Protein AF-A0A965FB44-F1 (afdb_monomer)

pLDDT: mean 93.15, std 12.95, range [40.0, 98.75]

Structure (mmCIF, N/CA/C/O backbone):
data_AF-A0A965FB44-F1
#
_entry.id   AF-A0A965FB44-F1
#
loop_
_atom_site.group_PDB
_atom_site.id
_atom_site.type_symbol
_atom_site.label_atom_id
_atom_site.label_alt_id
_atom_site.label_comp_id
_atom_site.label_asym_id
_atom_site.label_entity_id
_atom_site.label_seq_id
_atom_site.pdbx_PDB_ins_code
_atom_site.Cartn_x
_atom_site.Cartn_y
_atom_site.Cartn_z
_atom_site.occupancy
_atom_site.B_iso_or_equiv
_atom_site.auth_seq_id
_atom_site.auth_comp_id
_atom_site.auth_asym_id
_atom_site.auth_atom_id
_atom_site.pdbx_PDB_model_num
ATOM 1 N N . MET A 1 1 ? 25.579 12.990 -13.580 1.00 40.00 1 MET A N 1
ATOM 2 C CA . MET A 1 1 ? 24.709 12.505 -14.671 1.00 40.00 1 MET A CA 1
ATOM 3 C C . MET A 1 1 ? 23.883 11.355 -14.109 1.00 40.00 1 MET A C 1
ATOM 5 O O . MET A 1 1 ? 24.352 10.227 -14.108 1.00 40.00 1 MET A O 1
ATOM 9 N N . ALA A 1 2 ? 22.746 11.655 -13.476 1.00 46.34 2 ALA A N 1
ATOM 10 C CA . ALA A 1 2 ? 21.869 10.622 -12.928 1.00 46.34 2 ALA A CA 1
ATOM 11 C C . ALA A 1 2 ? 21.095 9.979 -14.084 1.00 46.34 2 ALA A C 1
ATOM 13 O O . ALA A 1 2 ? 20.565 10.695 -14.932 1.00 46.34 2 ALA A O 1
ATOM 14 N N . LEU A 1 3 ? 21.067 8.648 -14.131 1.00 52.34 3 LEU A N 1
ATOM 15 C CA . LEU A 1 3 ? 20.208 7.902 -15.044 1.00 52.34 3 LEU A CA 1
ATOM 16 C C . LEU A 1 3 ? 18.758 8.279 -14.712 1.00 52.34 3 LEU A C 1
ATOM 18 O O . LEU A 1 3 ? 18.268 7.949 -13.634 1.00 52.34 3 LEU A O 1
ATOM 22 N N . GLN A 1 4 ? 18.095 9.014 -15.604 1.00 52.75 4 GLN A N 1
ATOM 23 C CA . GLN A 1 4 ? 16.658 9.269 -15.527 1.00 52.75 4 GLN A CA 1
ATOM 24 C C . GLN A 1 4 ? 15.932 7.955 -15.838 1.00 52.75 4 GLN A C 1
ATOM 26 O O . GLN A 1 4 ? 15.548 7.698 -16.974 1.00 52.75 4 GLN A O 1
ATOM 31 N N . GLY A 1 5 ? 15.817 7.083 -14.838 1.00 60.19 5 GLY A N 1
ATOM 32 C CA . GLY A 1 5 ? 14.842 6.000 -14.865 1.00 60.19 5 GLY A CA 1
ATOM 33 C C . GLY A 1 5 ? 13.459 6.598 -14.638 1.00 60.19 5 GLY A C 1
ATOM 34 O O . GLY A 1 5 ? 13.278 7.368 -13.694 1.00 60.19 5 GLY A O 1
ATOM 35 N N . GLU A 1 6 ? 12.504 6.288 -15.512 1.00 79.31 6 GLU A N 1
ATOM 36 C CA . GLU A 1 6 ? 11.114 6.708 -15.332 1.00 79.31 6 GLU A CA 1
ATOM 37 C C . GLU A 1 6 ? 10.590 6.181 -13.987 1.00 79.31 6 GLU A C 1
ATOM 39 O O . GLU A 1 6 ? 10.627 4.981 -13.711 1.00 79.31 6 GLU A O 1
ATOM 44 N N . THR A 1 7 ? 10.129 7.084 -13.122 1.00 81.94 7 THR A N 1
ATOM 45 C CA . THR A 1 7 ? 9.432 6.709 -11.890 1.00 81.94 7 THR A CA 1
ATOM 46 C C . THR A 1 7 ? 8.059 6.129 -12.234 1.00 81.94 7 THR A C 1
ATOM 48 O O . THR A 1 7 ? 7.410 6.669 -13.134 1.00 81.94 7 THR A O 1
ATOM 51 N N . PRO A 1 8 ? 7.568 5.109 -11.507 1.00 87.94 8 PRO A N 1
ATOM 52 C CA . PRO A 1 8 ? 6.241 4.551 -11.748 1.00 87.94 8 PRO A CA 1
ATOM 53 C C . PRO A 1 8 ? 5.144 5.622 -11.705 1.00 87.94 8 PRO A C 1
ATOM 55 O O . PRO A 1 8 ? 5.072 6.413 -10.761 1.00 87.94 8 PRO A O 1
ATOM 58 N N . SER A 1 9 ? 4.269 5.625 -12.709 1.00 92.94 9 SER A N 1
ATOM 59 C CA . SER A 1 9 ? 3.088 6.486 -12.780 1.00 92.94 9 SER A CA 1
ATOM 60 C C . SER A 1 9 ? 1.841 5.689 -12.419 1.00 92.94 9 SER A C 1
ATOM 62 O O . SER A 1 9 ? 1.493 4.722 -13.095 1.00 92.94 9 SER A O 1
ATOM 64 N N . TRP A 1 10 ? 1.124 6.108 -11.375 1.00 94.44 10 TRP A N 1
ATOM 65 C CA . TRP A 1 10 ? -0.045 5.372 -10.880 1.00 94.44 10 TRP A CA 1
ATOM 66 C C . TRP A 1 10 ? -1.146 5.178 -11.932 1.00 94.44 10 TRP A C 1
ATOM 68 O O . TRP A 1 10 ? -1.745 4.104 -12.016 1.00 94.44 10 TRP A O 1
ATOM 78 N N . GLU A 1 11 ? -1.393 6.191 -12.763 1.00 94.12 11 GLU A N 1
ATOM 79 C CA . GLU A 1 11 ? -2.445 6.130 -13.784 1.00 94.12 11 GLU A CA 1
ATOM 80 C C . GLU A 1 11 ? -2.118 5.157 -14.923 1.00 94.12 11 GLU A C 1
ATOM 82 O O . GLU A 1 11 ? -3.023 4.598 -15.544 1.00 94.12 11 GLU A O 1
ATOM 87 N N . LYS A 1 12 ? -0.830 4.909 -15.183 1.00 93.50 12 LYS A N 1
ATOM 88 C CA . LYS A 1 12 ? -0.371 4.010 -16.249 1.00 93.50 12 LYS A CA 1
ATOM 89 C C . LYS A 1 12 ? -0.050 2.618 -15.713 1.00 93.50 12 LYS A C 1
ATOM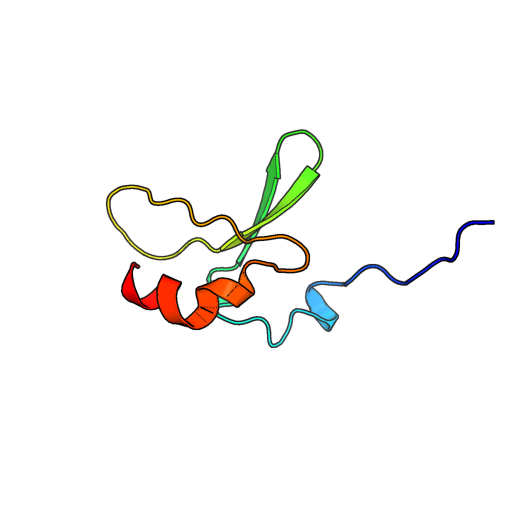 91 O O . LYS A 1 12 ? -0.627 1.634 -16.186 1.00 93.50 12 LYS A O 1
ATOM 96 N N . ASP A 1 13 ? 0.853 2.562 -14.741 1.00 94.56 13 ASP A N 1
ATOM 97 C CA . ASP A 1 13 ? 1.497 1.344 -14.245 1.00 94.56 13 ASP A CA 1
ATOM 98 C C . ASP A 1 13 ? 0.695 0.702 -13.100 1.00 94.56 13 ASP A C 1
ATOM 100 O O . ASP A 1 13 ? 0.801 -0.495 -12.853 1.00 94.56 13 ASP A O 1
ATOM 104 N N . GLY A 1 14 ? -0.160 1.477 -12.422 1.00 95.38 14 GLY A N 1
ATOM 105 C CA . GLY A 1 14 ? -1.001 1.020 -11.311 1.00 95.38 14 GLY A CA 1
ATOM 106 C C . GLY A 1 14 ? -2.389 0.514 -11.714 1.00 95.38 14 GLY A C 1
ATOM 107 O O . GLY A 1 14 ? -3.241 0.332 -10.843 1.00 95.38 14 GLY A O 1
ATOM 108 N N . ARG A 1 15 ? -2.676 0.332 -13.011 1.00 96.88 15 ARG A N 1
ATOM 109 C CA . ARG A 1 15 ? -4.018 -0.067 -13.489 1.00 96.88 15 ARG A CA 1
ATOM 110 C C . ARG A 1 15 ? -4.442 -1.447 -12.992 1.00 96.88 15 ARG A C 1
ATOM 112 O O . ARG A 1 15 ? -5.568 -1.589 -12.527 1.00 96.88 15 ARG A O 1
ATOM 119 N N . ASP A 1 16 ? -3.514 -2.396 -12.991 1.00 97.19 16 ASP A N 1
ATOM 120 C CA . ASP A 1 16 ? -3.749 -3.774 -12.542 1.00 97.19 16 ASP A CA 1
ATOM 121 C C . ASP A 1 16 ? -3.288 -4.000 -11.093 1.00 97.19 16 ASP A C 1
ATOM 123 O O . ASP A 1 16 ? -3.078 -5.133 -10.657 1.00 97.19 16 ASP A O 1
ATOM 127 N N . TRP A 1 17 ? -3.102 -2.920 -10.322 1.00 98.06 17 TRP A N 1
ATOM 128 C CA . TRP A 1 17 ? -2.674 -3.042 -8.933 1.00 98.06 17 TRP A CA 1
ATOM 129 C C . TRP A 1 17 ? -3.755 -3.764 -8.111 1.00 98.06 17 TRP A C 1
ATOM 131 O O . TRP A 1 17 ? -4.921 -3.358 -8.143 1.00 98.06 17 TRP A O 1
ATOM 141 N N . PRO A 1 18 ? -3.420 -4.821 -7.351 1.00 98.50 18 PRO A N 1
ATOM 142 C CA . PRO A 1 18 ? -4.418 -5.574 -6.598 1.00 98.50 18 PRO A CA 1
ATOM 143 C C . PRO A 1 18 ? -5.113 -4.677 -5.577 1.00 98.50 18 PRO A C 1
ATOM 145 O O . PRO A 1 18 ? -4.477 -3.806 -4.990 1.00 98.50 18 PRO A O 1
ATOM 148 N N . ASN A 1 19 ? -6.412 -4.883 -5.348 1.00 98.31 19 ASN A N 1
ATOM 149 C CA . ASN A 1 19 ? -7.230 -4.068 -4.440 1.00 98.31 19 ASN A CA 1
ATOM 150 C C . ASN A 1 19 ? -7.190 -2.555 -4.758 1.00 98.31 19 ASN A C 1
ATOM 152 O O . ASN A 1 19 ? -7.286 -1.722 -3.857 1.00 98.31 19 ASN A O 1
ATOM 156 N N . ARG A 1 20 ? -7.052 -2.170 -6.038 1.00 98.19 20 ARG A N 1
ATOM 157 C CA . ARG A 1 20 ? -6.907 -0.767 -6.480 1.00 98.19 20 ARG A CA 1
ATOM 158 C C . ARG A 1 20 ? -7.955 0.192 -5.909 1.00 98.19 20 ARG A C 1
ATOM 160 O O . ARG A 1 20 ? -7.647 1.343 -5.622 1.00 98.19 20 ARG A O 1
ATOM 167 N N . THR A 1 21 ? -9.195 -0.258 -5.732 1.00 98.00 21 THR A N 1
ATOM 168 C CA . THR A 1 21 ? -10.293 0.562 -5.185 1.00 98.00 21 THR A CA 1
ATOM 169 C C . THR A 1 21 ? -10.055 0.987 -3.731 1.00 98.00 21 THR A C 1
ATOM 171 O O . THR A 1 21 ? -10.542 2.041 -3.312 1.00 98.00 21 THR A O 1
ATOM 174 N N . ALA A 1 22 ? -9.258 0.220 -2.983 1.00 98.31 22 ALA A N 1
ATOM 175 C CA . ALA A 1 22 ? -8.819 0.532 -1.626 1.00 98.31 22 ALA A CA 1
ATOM 176 C C . ALA A 1 22 ? -7.604 1.478 -1.586 1.00 98.31 22 ALA A C 1
ATOM 178 O O . ALA A 1 22 ? -7.234 1.955 -0.514 1.00 98.31 22 ALA A O 1
ATOM 179 N N . SER A 1 23 ? -6.967 1.761 -2.728 1.00 98.38 23 SER A N 1
ATOM 180 C CA . SER A 1 23 ? -5.768 2.599 -2.787 1.00 98.38 23 SER A CA 1
ATOM 181 C C . SER A 1 23 ? -6.065 4.073 -2.535 1.00 98.38 23 SER A C 1
ATOM 183 O O . SER A 1 23 ? -7.001 4.640 -3.101 1.00 98.38 23 SER A O 1
ATOM 185 N N . ARG A 1 24 ? -5.231 4.712 -1.717 1.00 97.88 24 ARG A N 1
ATOM 186 C CA . ARG A 1 24 ? -5.224 6.156 -1.463 1.00 97.88 24 ARG A CA 1
ATOM 187 C C . ARG A 1 24 ? -3.786 6.669 -1.497 1.00 97.88 24 ARG A C 1
ATOM 189 O O . ARG A 1 24 ? -2.853 5.926 -1.198 1.00 97.88 24 ARG A O 1
ATOM 196 N N . PHE A 1 25 ? -3.640 7.937 -1.854 1.00 97.62 25 PHE A N 1
ATOM 197 C CA . PHE A 1 25 ? -2.390 8.681 -1.764 1.00 97.62 25 PHE A CA 1
ATOM 198 C C . PHE A 1 25 ? -2.516 9.684 -0.618 1.00 97.62 25 PHE A C 1
ATOM 200 O O . PHE A 1 25 ? -3.507 10.414 -0.564 1.00 97.62 25 PHE A O 1
ATOM 207 N N . VAL A 1 26 ? -1.581 9.651 0.332 1.00 97.94 26 VAL A N 1
ATOM 208 C CA . VAL A 1 26 ? -1.636 10.446 1.568 1.00 97.94 26 VAL A CA 1
ATOM 209 C C . VAL A 1 26 ? -0.317 11.180 1.774 1.00 97.94 26 VAL A C 1
ATOM 211 O O . VAL A 1 26 ? 0.743 10.561 1.825 1.00 97.94 26 VAL A O 1
ATOM 214 N N . GLU A 1 27 ? -0.397 12.495 1.960 1.00 98.25 27 GLU A N 1
ATOM 215 C CA . GLU A 1 27 ? 0.745 13.334 2.324 1.00 98.25 27 GLU A CA 1
ATOM 216 C C . GLU A 1 27 ? 1.055 13.198 3.820 1.00 98.25 27 GLU A C 1
ATOM 218 O O . GLU A 1 27 ? 0.229 13.538 4.672 1.00 98.25 27 GLU A O 1
ATOM 223 N N . ALA A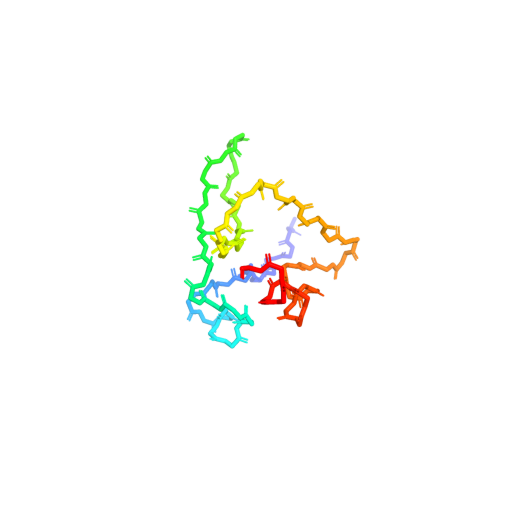 1 28 ? 2.250 12.713 4.155 1.00 97.81 28 ALA A N 1
ATOM 224 C CA . ALA A 1 28 ? 2.720 12.606 5.534 1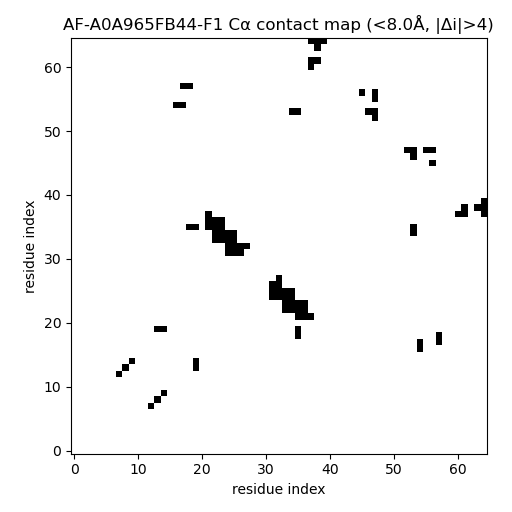.00 97.81 28 ALA A CA 1
ATOM 225 C C . ALA A 1 28 ? 4.251 12.671 5.599 1.00 97.81 28 ALA A C 1
ATOM 227 O O . ALA A 1 28 ? 4.951 11.962 4.877 1.00 97.81 28 ALA A O 1
ATOM 228 N N . GLY A 1 29 ? 4.785 13.525 6.479 1.00 97.44 29 GLY A N 1
ATOM 229 C CA . GLY A 1 29 ? 6.235 13.685 6.641 1.00 97.44 29 GLY A CA 1
ATOM 230 C C . GLY A 1 29 ? 6.949 14.238 5.400 1.00 97.44 29 GLY A C 1
ATOM 231 O O . GLY A 1 29 ? 8.119 13.935 5.194 1.00 97.44 29 GLY A O 1
ATOM 232 N N . GLY A 1 30 ? 6.250 15.015 4.562 1.00 97.75 30 GLY A N 1
ATOM 233 C CA . GLY A 1 30 ? 6.791 15.557 3.307 1.00 97.75 30 GLY A CA 1
ATOM 234 C C . GLY A 1 30 ? 6.891 14.537 2.166 1.00 97.75 30 GLY A C 1
ATOM 235 O O . GLY A 1 30 ? 7.582 14.796 1.185 1.00 97.75 30 GLY A O 1
ATOM 236 N N . LEU A 1 31 ? 6.234 13.382 2.304 1.00 96.56 31 LEU A N 1
ATOM 237 C CA . LEU A 1 31 ? 6.181 12.320 1.306 1.00 96.56 31 LEU A CA 1
ATOM 238 C C . LEU A 1 31 ? 4.727 12.009 0.939 1.00 96.56 31 LEU A C 1
ATOM 240 O O . LEU A 1 31 ? 3.857 11.989 1.811 1.00 96.56 31 LEU A O 1
ATOM 244 N N . ASN A 1 32 ? 4.510 11.663 -0.330 1.00 96.38 32 ASN A N 1
ATOM 245 C CA . ASN A 1 32 ? 3.237 11.156 -0.825 1.00 96.38 32 ASN A CA 1
ATOM 246 C C . ASN A 1 32 ? 3.221 9.620 -0.785 1.00 96.38 32 ASN A C 1
ATOM 248 O O . ASN A 1 32 ? 3.848 8.954 -1.614 1.00 96.38 32 ASN A O 1
ATOM 252 N N . TRP A 1 33 ? 2.520 9.051 0.191 1.00 97.12 33 TRP A N 1
ATOM 253 C CA . TRP A 1 33 ? 2.476 7.611 0.429 1.00 97.12 33 TRP A CA 1
ATOM 254 C C . TRP A 1 33 ? 1.332 6.944 -0.323 1.00 97.12 33 TRP A C 1
ATOM 256 O O . TRP A 1 33 ? 0.181 7.359 -0.204 1.00 97.12 33 TRP A O 1
ATOM 266 N N . HIS A 1 34 ? 1.623 5.833 -1.002 1.00 98.06 34 HIS A N 1
ATOM 267 C CA . HIS A 1 34 ? 0.590 4.901 -1.448 1.00 98.06 34 HIS A CA 1
ATOM 268 C C . HIS A 1 34 ? 0.209 3.957 -0.308 1.00 98.06 34 HIS A C 1
ATOM 270 O O . HIS A 1 34 ? 1.041 3.200 0.193 1.00 98.06 34 HIS A O 1
ATOM 276 N N . VAL A 1 35 ? -1.061 3.987 0.081 1.00 98.56 35 VAL A N 1
ATOM 277 C CA . VAL A 1 35 ? -1.629 3.125 1.122 1.00 98.56 35 VAL A CA 1
ATOM 278 C C . VAL A 1 35 ? -2.871 2.413 0.593 1.00 98.56 35 VAL A C 1
ATOM 280 O O . VAL A 1 35 ? -3.525 2.891 -0.335 1.00 98.56 35 VAL A O 1
ATOM 283 N N . GLN A 1 36 ? -3.219 1.270 1.183 1.00 98.75 36 GLN A N 1
ATOM 284 C CA . GLN A 1 36 ? -4.508 0.614 0.958 1.00 98.75 36 GLN A CA 1
ATOM 285 C C . GLN A 1 36 ? -5.288 0.563 2.265 1.00 98.75 36 GLN A C 1
ATOM 287 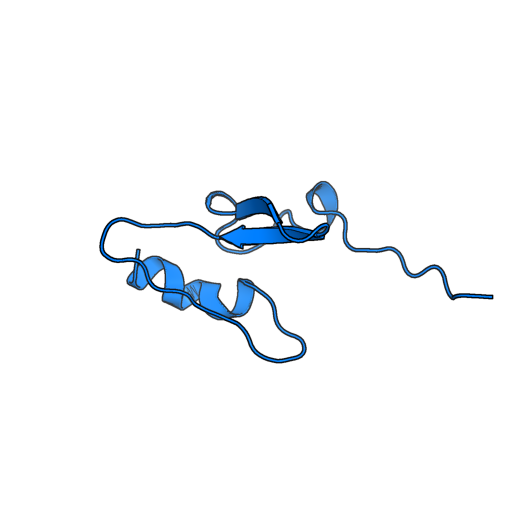O O . GLN A 1 36 ? -4.781 0.049 3.259 1.00 98.75 36 GLN A O 1
ATOM 292 N N . LEU A 1 37 ? -6.501 1.118 2.256 1.00 98.44 37 LEU A N 1
ATOM 293 C CA . LEU A 1 37 ? -7.413 1.122 3.398 1.00 98.44 37 LEU A CA 1
ATOM 294 C C . LEU A 1 37 ? -8.664 0.335 3.022 1.00 98.44 37 LEU A C 1
ATOM 296 O O . LEU A 1 37 ? -9.347 0.672 2.053 1.00 98.44 37 LEU A O 1
ATOM 300 N N . MET A 1 38 ? -8.964 -0.702 3.792 1.00 98.25 38 MET A N 1
ATOM 301 C CA . MET A 1 38 ? -10.140 -1.539 3.600 1.00 98.25 38 MET A CA 1
ATOM 302 C C . MET A 1 38 ? -10.631 -2.062 4.944 1.00 98.25 38 MET A C 1
ATOM 304 O O . MET A 1 38 ? -9.845 -2.191 5.881 1.00 98.25 38 MET A O 1
ATOM 308 N N . GLY A 1 39 ? -11.926 -2.355 5.001 1.00 97.44 39 GLY A N 1
ATOM 309 C CA . GLY A 1 39 ? -12.537 -3.001 6.148 1.00 97.44 39 GLY A CA 1
ATOM 310 C C . GLY A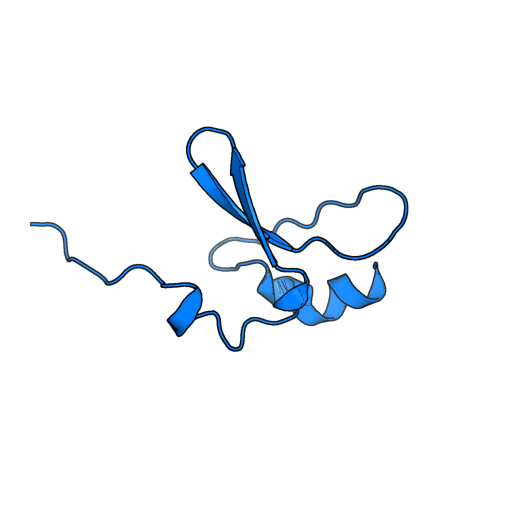 1 39 ? -13.060 -2.089 7.248 1.00 97.44 39 GLY A C 1
ATOM 311 O O . GLY A 1 39 ? -13.042 -0.860 7.123 1.00 97.44 39 GLY A O 1
ATOM 312 N N . GLN A 1 40 ? -13.575 -2.708 8.310 1.00 97.44 40 GLN A N 1
ATOM 313 C CA . GLN A 1 40 ? -14.149 -2.034 9.482 1.00 97.44 40 GLN A CA 1
ATOM 314 C C . GLN A 1 40 ? -13.802 -2.785 10.776 1.00 97.44 40 GLN A C 1
ATOM 316 O O . GLN A 1 40 ? -13.992 -3.992 10.871 1.00 97.44 40 GLN A O 1
ATOM 321 N N . GLY A 1 41 ? -13.349 -2.069 11.809 1.00 96.56 41 GLY A N 1
ATOM 322 C CA . GLY A 1 41 ? -13.000 -2.659 13.106 1.00 96.56 41 GLY A CA 1
ATOM 323 C C . GLY A 1 41 ? -11.781 -1.994 13.750 1.00 96.56 41 GLY A C 1
ATOM 324 O O . GLY A 1 41 ? -11.428 -0.869 13.381 1.00 96.56 41 GLY A O 1
ATOM 325 N N . PRO A 1 42 ? -11.135 -2.656 14.730 1.00 97.69 42 PRO A N 1
ATOM 326 C CA . PRO A 1 42 ? -9.861 -2.203 15.278 1.00 97.69 42 PRO A CA 1
ATOM 327 C C . PRO A 1 42 ? -8.792 -2.055 14.189 1.00 97.69 42 PRO A C 1
ATOM 329 O O . PRO A 1 42 ? -8.713 -2.861 13.266 1.00 97.69 42 PRO A O 1
ATOM 332 N N . CYS A 1 43 ? -7.943 -1.036 14.314 1.00 97.75 43 CYS A N 1
ATOM 333 C CA . CYS A 1 43 ? -6.893 -0.775 13.334 1.00 97.75 43 CYS A CA 1
ATOM 334 C C . CYS A 1 43 ? -5.804 -1.860 13.373 1.00 97.75 43 CYS A C 1
ATOM 336 O O . CYS A 1 43 ? -5.253 -2.156 14.435 1.00 97.75 43 CYS A O 1
ATOM 338 N N . LEU A 1 44 ? -5.452 -2.387 12.199 1.00 98.38 44 LEU A N 1
ATOM 339 C CA . LEU A 1 44 ? -4.317 -3.277 11.973 1.00 98.38 44 LEU A CA 1
ATOM 340 C C . LEU A 1 44 ? -3.430 -2.691 10.869 1.00 98.38 44 LEU A C 1
ATOM 342 O O . LEU A 1 44 ? -3.905 -2.392 9.776 1.00 98.38 44 LEU A O 1
ATOM 346 N N . LEU A 1 45 ? -2.132 -2.550 11.144 1.00 98.25 45 LEU A N 1
ATOM 347 C CA . LEU A 1 45 ? -1.153 -2.040 10.185 1.00 98.25 45 LEU A CA 1
ATOM 348 C C . LEU A 1 45 ? -0.335 -3.188 9.583 1.00 98.25 45 LEU A C 1
ATOM 350 O O . LEU A 1 45 ? 0.345 -3.913 10.307 1.00 98.25 45 LEU A O 1
ATOM 354 N N . LEU A 1 46 ? -0.356 -3.308 8.253 1.00 98.56 46 LEU A N 1
ATOM 355 C CA . LEU A 1 46 ? 0.454 -4.268 7.500 1.00 98.56 46 LEU A CA 1
ATOM 356 C C . LEU A 1 46 ? 1.595 -3.542 6.770 1.00 98.56 46 LEU A C 1
ATOM 358 O O . LEU A 1 46 ? 1.355 -2.773 5.840 1.00 98.56 46 LEU A O 1
ATOM 362 N N . LEU A 1 47 ? 2.843 -3.808 7.163 1.00 98.31 47 LEU A N 1
ATOM 363 C CA . LEU A 1 47 ? 4.047 -3.255 6.530 1.00 98.31 47 LEU A CA 1
ATOM 364 C C . LEU A 1 47 ? 4.7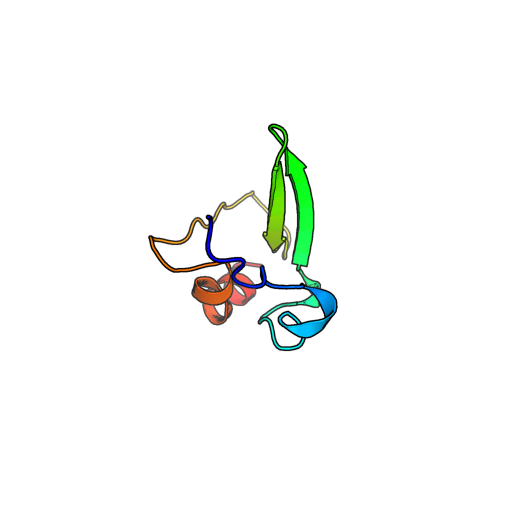89 -4.342 5.759 1.00 98.31 47 LEU A C 1
ATOM 366 O O . LEU A 1 47 ? 5.090 -5.398 6.307 1.00 98.31 47 LEU A O 1
ATOM 370 N N . HIS A 1 48 ? 5.085 -4.088 4.487 1.00 98.50 48 HIS A N 1
ATOM 371 C CA . HIS A 1 48 ? 5.794 -5.041 3.634 1.00 98.50 48 HIS A CA 1
ATOM 372 C C . HIS A 1 48 ? 7.308 -5.080 3.929 1.00 98.50 48 HIS A C 1
ATOM 374 O O . HIS A 1 48 ? 7.857 -4.204 4.594 1.00 98.50 48 HIS A O 1
ATOM 380 N N . GLY A 1 49 ? 7.995 -6.095 3.394 1.00 98.00 49 GLY A N 1
ATOM 381 C CA . GLY A 1 49 ? 9.455 -6.224 3.467 1.00 98.00 49 GLY A CA 1
ATOM 382 C C . GLY A 1 49 ? 10.206 -5.475 2.358 1.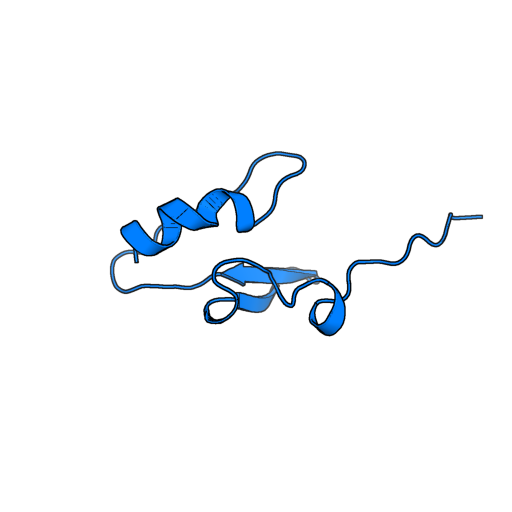00 98.00 49 GLY A C 1
ATOM 383 O O . GLY A 1 49 ? 9.613 -4.825 1.496 1.00 98.00 49 GLY A O 1
ATOM 384 N N . THR A 1 50 ? 11.533 -5.583 2.353 1.00 98.25 50 THR A N 1
ATOM 385 C CA . THR A 1 50 ? 12.399 -5.002 1.314 1.00 98.25 50 THR A CA 1
ATOM 386 C C . THR A 1 50 ? 12.015 -5.491 -0.090 1.00 98.25 50 THR A C 1
ATOM 388 O O . THR A 1 50 ? 11.683 -6.659 -0.265 1.00 98.25 50 THR A O 1
ATOM 391 N N . ALA A 1 51 ? 12.085 -4.599 -1.088 1.00 95.31 51 ALA A N 1
ATOM 392 C CA . ALA A 1 51 ? 11.754 -4.871 -2.497 1.00 95.31 51 ALA A CA 1
ATOM 393 C C . ALA A 1 51 ? 10.300 -5.327 -2.764 1.00 95.31 51 ALA A C 1
ATOM 395 O O . ALA A 1 51 ? 10.011 -5.904 -3.809 1.00 95.31 51 ALA A O 1
ATOM 396 N N . ALA A 1 52 ? 9.383 -5.036 -1.840 1.00 97.38 52 ALA A N 1
ATOM 397 C CA . ALA A 1 52 ? 7.955 -5.305 -1.969 1.00 97.38 52 ALA A CA 1
ATOM 398 C C . ALA A 1 52 ? 7.121 -4.009 -1.931 1.00 97.38 52 ALA A C 1
ATOM 400 O O . ALA A 1 52 ? 7.668 -2.910 -1.864 1.00 97.38 52 ALA A O 1
ATOM 401 N N . ALA A 1 53 ? 5.793 -4.145 -1.984 1.00 97.75 53 ALA A N 1
ATOM 402 C CA . ALA A 1 53 ? 4.834 -3.055 -1.795 1.00 97.75 53 ALA A CA 1
ATOM 403 C C . ALA A 1 53 ? 3.506 -3.611 -1.239 1.00 97.75 53 ALA A C 1
ATOM 405 O O . ALA A 1 53 ? 3.430 -4.772 -0.831 1.00 97.75 53 ALA A O 1
ATOM 406 N N . THR A 1 54 ? 2.429 -2.818 -1.259 1.00 98.19 54 THR A N 1
ATOM 407 C CA . THR A 1 54 ? 1.086 -3.237 -0.798 1.00 98.19 54 THR A CA 1
ATOM 408 C C . THR A 1 54 ? 0.561 -4.512 -1.479 1.00 98.19 54 THR A C 1
ATOM 410 O O . THR A 1 54 ? -0.194 -5.262 -0.865 1.00 98.19 54 THR A O 1
ATOM 413 N N . HIS A 1 55 ? 1.027 -4.837 -2.693 1.00 97.88 55 HIS A N 1
ATOM 414 C CA . HIS A 1 55 ? 0.655 -6.066 -3.407 1.00 97.88 55 HIS A CA 1
ATOM 415 C C . HIS A 1 55 ? 1.032 -7.369 -2.678 1.00 97.88 55 HIS A C 1
ATOM 417 O O . HIS A 1 55 ? 0.457 -8.417 -2.985 1.00 97.88 55 HIS A O 1
ATOM 423 N N . SER A 1 56 ? 1.965 -7.336 -1.719 1.00 98.56 56 SER A N 1
ATOM 424 C CA . SER A 1 56 ? 2.280 -8.500 -0.877 1.00 98.56 56 SER A CA 1
ATOM 425 C C . SER A 1 56 ? 1.087 -8.955 -0.041 1.00 98.56 56 SER A C 1
ATOM 427 O O . SER A 1 56 ? 0.990 -10.128 0.303 1.00 98.56 56 SER A O 1
ATOM 429 N N . TRP A 1 57 ? 0.159 -8.042 0.249 1.00 98.62 57 TRP A N 1
ATOM 430 C CA . TRP A 1 57 ? -1.023 -8.295 1.069 1.00 98.62 57 TRP A CA 1
ATOM 431 C C . TRP A 1 57 ? -2.290 -8.527 0.251 1.00 98.62 57 TRP A C 1
ATOM 433 O O . TRP A 1 57 ? -3.370 -8.580 0.829 1.00 98.62 57 TRP A O 1
ATOM 443 N N . ARG A 1 58 ? -2.184 -8.673 -1.078 1.00 98.56 58 ARG A N 1
ATOM 444 C CA . ARG A 1 58 ? -3.342 -8.749 -1.986 1.00 98.56 58 ARG A CA 1
ATOM 445 C C . ARG A 1 58 ? -4.388 -9.793 -1.579 1.00 98.56 58 ARG A C 1
ATOM 447 O O . ARG A 1 58 ? -5.573 -9.506 -1.691 1.00 98.56 58 ARG A O 1
ATOM 454 N N . ASP A 1 59 ? -3.933 -10.940 -1.074 1.00 98.50 59 ASP A N 1
ATOM 455 C CA . ASP A 1 59 ? -4.782 -12.081 -0.717 1.00 98.50 59 ASP A CA 1
ATOM 456 C C . ASP A 1 59 ? -5.170 -12.062 0.773 1.00 98.50 59 ASP A C 1
ATOM 458 O O . ASP A 1 59 ? -6.237 -12.538 1.143 1.00 98.50 59 ASP A O 1
ATOM 462 N N . LEU A 1 60 ? -4.325 -11.483 1.639 1.00 98.56 60 LEU A N 1
ATOM 463 C CA . LEU A 1 60 ? -4.550 -11.449 3.088 1.00 98.56 60 LEU A CA 1
ATOM 464 C C . LEU A 1 60 ? -5.433 -10.273 3.519 1.00 98.56 60 LEU A C 1
ATOM 466 O O . LEU A 1 60 ? -6.307 -10.443 4.362 1.00 98.56 60 LEU A O 1
ATOM 470 N N . ALA A 1 61 ? -5.213 -9.083 2.956 1.00 98.25 61 ALA A N 1
ATOM 471 C CA . ALA A 1 6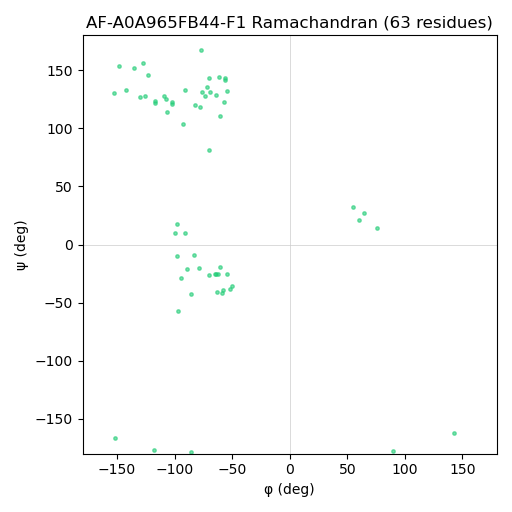1 ? -5.925 -7.878 3.367 1.00 98.25 61 ALA A CA 1
ATOM 472 C C . ALA A 1 61 ? -7.458 -8.003 3.219 1.00 98.25 61 ALA A C 1
ATOM 474 O O . ALA A 1 61 ? -8.143 -7.637 4.170 1.00 98.25 61 ALA A O 1
ATOM 475 N N . PRO A 1 62 ? -8.019 -8.597 2.141 1.00 98.19 62 PRO A N 1
ATOM 476 C CA . PRO A 1 62 ? -9.467 -8.801 2.033 1.00 98.19 62 PRO A CA 1
ATOM 477 C C . PRO A 1 62 ? -10.058 -9.747 3.086 1.00 98.19 62 PRO A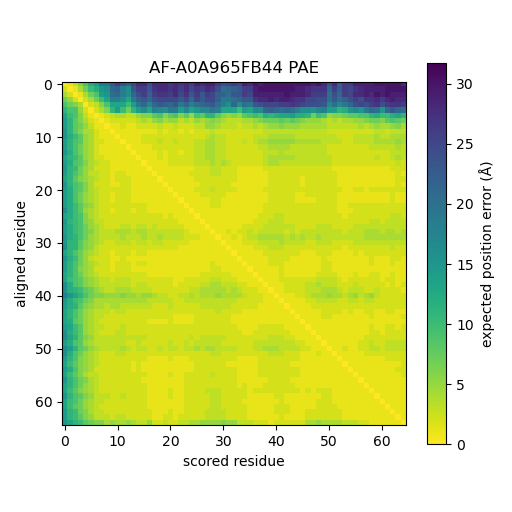 C 1
ATOM 479 O O . PRO A 1 62 ? -11.239 -9.640 3.390 1.00 98.19 62 PRO A O 1
ATOM 482 N N . LEU A 1 63 ? -9.266 -10.673 3.639 1.00 98.19 63 LEU A N 1
ATOM 483 C CA . LEU A 1 63 ? -9.722 -11.598 4.687 1.00 98.19 63 LEU A CA 1
ATOM 484 C C . LEU A 1 63 ? -9.771 -10.941 6.073 1.00 98.19 63 LEU A C 1
ATOM 486 O O . LEU A 1 63 ? -10.429 -11.456 6.973 1.00 98.19 63 LEU A O 1
ATOM 490 N N . LEU A 1 64 ? -9.041 -9.838 6.248 1.00 97.50 64 LEU A N 1
ATOM 491 C CA . LEU A 1 64 ? -8.953 -9.074 7.494 1.00 97.50 64 LEU A CA 1
ATOM 492 C C . LEU A 1 64 ? -9.878 -7.846 7.508 1.00 97.50 64 LEU A C 1
ATOM 494 O O . LEU A 1 64 ? -9.975 -7.191 8.544 1.00 97.50 64 LEU A O 1
ATOM 498 N N . ALA A 1 65 ? -10.478 -7.514 6.362 1.00 93.75 65 ALA A N 1
ATOM 499 C CA . ALA A 1 65 ? -11.239 -6.294 6.114 1.00 93.75 65 ALA A CA 1
ATOM 500 C C . ALA A 1 65 ? -12.695 -6.396 6.597 1.00 93.75 65 ALA A C 1
ATOM 502 O O . ALA A 1 65 ? -13.385 -7.351 6.183 1.00 93.75 65 ALA A O 1
#

Solvent-accessible surface area (backbone atoms only — not comparable to full-atom values): 4568 Å² total; per-residue (Å²): 137,78,83,85,69,84,74,90,44,61,88,73,74,41,69,82,41,65,68,52,89,33,50,47,78,44,82,55,95,94,38,78,40,84,46,74,62,76,62,81,78,85,90,80,89,87,81,68,62,89,100,61,49,79,65,82,39,55,77,54,52,69,76,77,58

Secondary structure (DSSP, 8-state):
----PPPPPHHHHTTT-TTGGGEEEEEETTEEEEEE---SSS-------TT--GGGGTTTHHHH-

Mean predicted aligned error: 4.39 Å

Radius of gyration: 13.79 Å; Cα contacts (8 Å, |Δi|>4): 48; chains: 1; bounding box: 39×28×32 Å

Sequence (65 aa):
MALQGETPSWEKDGRDWPNRTASRFVEAGGLNWHVQLMGQGPCLLLLHGTAAATHSWRDLAPLLA

Foldseek 3Di:
DDPPDPDDDCVPNVPPPQQSVQWDWDDDPNDTDTDGDDDDDDDDDDDDDPPDDPSVCNPPVVVVD